Protein AF-A0A934N951-F1 (afdb_monomer_lite)

Foldseek 3Di:
DDQDDDDQDLVVQVVVCVVVVNDDDSVVSVVVSVVVCVVVVVVSVVVVDDCPPPDDDDDDPPPD

pLDDT: mean 83.45, std 9.91, range [47.94, 94.44]

InterPro domains:
  IPR036113 Glu-tRNAGln amidotransferase superfamily, subunit C [SSF141000] (8-57)

Organism: NCBI:txid3127016

Radius of gyration: 16.22 Å; chains: 1; bounding box: 33×27×38 Å

Structure (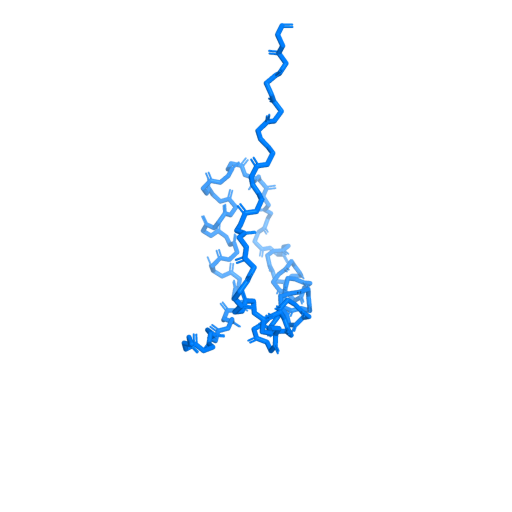mmCIF, N/CA/C/O backbone):
data_AF-A0A934N951-F1
#
_entry.id   AF-A0A934N951-F1
#
loop_
_atom_site.group_PDB
_atom_site.id
_atom_site.type_symbol
_atom_site.label_atom_id
_atom_site.label_alt_id
_atom_site.label_comp_id
_atom_site.label_asym_id
_atom_site.label_entity_id
_atom_site.label_seq_id
_atom_site.pdbx_PDB_ins_code
_atom_site.Cartn_x
_atom_site.Cartn_y
_atom_site.Cartn_z
_atom_site.occupancy
_atom_site.B_iso_or_equiv
_atom_site.auth_seq_id
_atom_site.auth_comp_id
_atom_site.auth_asym_id
_atom_site.auth_atom_id
_atom_site.pdbx_PDB_model_num
ATOM 1 N N . MET A 1 1 ? 19.843 3.062 -6.168 1.00 63.53 1 MET A N 1
ATOM 2 C CA . MET A 1 1 ? 18.886 3.643 -5.197 1.00 63.53 1 MET A CA 1
ATOM 3 C C . MET A 1 1 ? 18.867 2.771 -3.952 1.00 63.53 1 MET A C 1
ATOM 5 O O . MET A 1 1 ? 19.109 1.579 -4.076 1.00 63.53 1 MET A O 1
ATOM 9 N N . ASN A 1 2 ? 18.633 3.340 -2.766 1.00 77.12 2 ASN A N 1
ATOM 10 C CA . ASN A 1 2 ? 18.498 2.542 -1.543 1.00 77.12 2 ASN A CA 1
ATOM 11 C C . ASN A 1 2 ? 17.090 1.931 -1.490 1.00 77.12 2 ASN A C 1
ATOM 13 O O . ASN A 1 2 ? 16.117 2.681 -1.549 1.00 77.12 2 ASN A O 1
ATOM 17 N N . ARG A 1 3 ? 16.988 0.600 -1.362 1.00 82.25 3 ARG A N 1
ATOM 18 C CA . ARG A 1 3 ? 15.705 -0.111 -1.229 1.00 82.25 3 ARG A CA 1
ATOM 19 C C . ARG A 1 3 ? 14.997 0.341 0.062 1.00 82.25 3 ARG A C 1
ATOM 21 O O . ARG A 1 3 ? 15.579 0.202 1.144 1.00 82.25 3 ARG A O 1
ATOM 28 N N . PRO A 1 4 ? 13.786 0.912 -0.009 1.00 76.56 4 PRO A N 1
ATOM 29 C CA . PRO A 1 4 ? 13.034 1.321 1.163 1.00 76.56 4 PRO A CA 1
ATOM 30 C C . PRO A 1 4 ? 12.541 0.092 1.928 1.00 76.56 4 PRO A C 1
ATOM 32 O O . PRO A 1 4 ? 12.070 -0.880 1.349 1.00 76.56 4 PRO A O 1
ATOM 35 N N . ARG A 1 5 ? 12.598 0.153 3.260 1.00 78.69 5 ARG A N 1
ATOM 36 C CA . ARG A 1 5 ? 11.903 -0.823 4.104 1.00 78.69 5 ARG A CA 1
ATOM 37 C C . ARG A 1 5 ? 10.452 -0.390 4.262 1.00 78.69 5 ARG A C 1
ATOM 39 O O . ARG A 1 5 ? 10.175 0.617 4.915 1.00 78.69 5 ARG A O 1
ATOM 46 N N . LEU A 1 6 ? 9.537 -1.155 3.679 1.00 79.88 6 LEU A N 1
ATOM 47 C CA . LEU A 1 6 ? 8.102 -0.900 3.761 1.00 79.88 6 LEU A CA 1
ATOM 48 C C . LEU A 1 6 ? 7.584 -1.351 5.133 1.00 79.88 6 LEU A C 1
ATOM 50 O O . LEU A 1 6 ? 7.295 -2.522 5.362 1.00 79.88 6 LEU A O 1
ATOM 54 N N . ASN A 1 7 ? 7.511 -0.412 6.077 1.00 83.19 7 ASN A N 1
ATOM 55 C CA . ASN A 1 7 ? 6.949 -0.659 7.402 1.00 83.19 7 ASN A CA 1
ATOM 56 C C . ASN A 1 7 ? 5.450 -0.328 7.414 1.00 83.19 7 ASN A C 1
ATOM 58 O O . ASN A 1 7 ? 5.069 0.834 7.571 1.00 83.19 7 ASN A O 1
ATOM 62 N N . VAL A 1 8 ? 4.615 -1.351 7.229 1.00 87.88 8 VAL A N 1
ATOM 63 C CA . VAL A 1 8 ? 3.151 -1.232 7.233 1.00 87.88 8 VAL A CA 1
ATOM 64 C C . VAL A 1 8 ? 2.617 -1.569 8.626 1.00 87.88 8 VAL A C 1
ATOM 66 O O . VAL A 1 8 ? 2.596 -2.743 9.021 1.00 87.88 8 VAL A O 1
ATOM 69 N N . THR A 1 9 ? 2.192 -0.537 9.361 1.00 89.62 9 THR A N 1
ATOM 70 C CA . THR A 1 9 ? 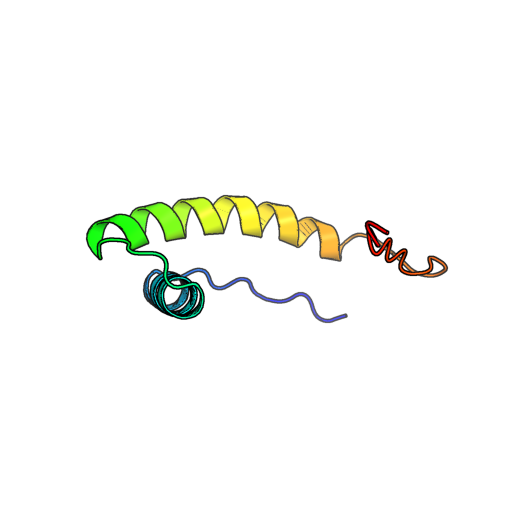1.587 -0.645 10.699 1.00 89.62 9 THR A CA 1
ATOM 71 C C . THR A 1 9 ? 0.182 -0.031 10.711 1.00 89.62 9 THR A C 1
ATOM 73 O O . THR A 1 9 ? -0.076 0.870 9.905 1.00 89.62 9 THR A O 1
ATOM 76 N N . PRO A 1 10 ? -0.723 -0.471 11.605 1.00 89.25 10 PRO A N 1
ATOM 77 C CA . PRO A 1 10 ? -2.070 0.092 11.714 1.00 89.25 10 PRO A CA 1
ATOM 78 C C . PRO A 1 10 ? -2.085 1.614 11.908 1.00 89.25 10 PRO A C 1
ATOM 80 O O . PRO A 1 10 ? -2.881 2.300 11.279 1.00 89.25 10 PRO A O 1
ATOM 83 N N . GLU A 1 11 ? -1.155 2.164 12.693 1.00 89.38 11 GLU A N 1
ATOM 84 C CA . GLU A 1 11 ? -1.073 3.605 12.975 1.00 89.38 11 GLU A CA 1
ATOM 85 C C . GLU A 1 11 ? -0.742 4.410 11.715 1.00 89.38 11 GLU A C 1
ATOM 87 O O . GLU A 1 11 ? -1.276 5.496 11.500 1.00 89.38 11 GLU A O 1
ATOM 92 N N . ARG A 1 12 ? 0.126 3.870 10.847 1.00 89.62 12 ARG A N 1
ATOM 93 C CA . ARG A 1 12 ? 0.436 4.509 9.564 1.00 89.62 12 ARG A CA 1
ATOM 94 C C . ARG A 1 12 ? -0.739 4.436 8.605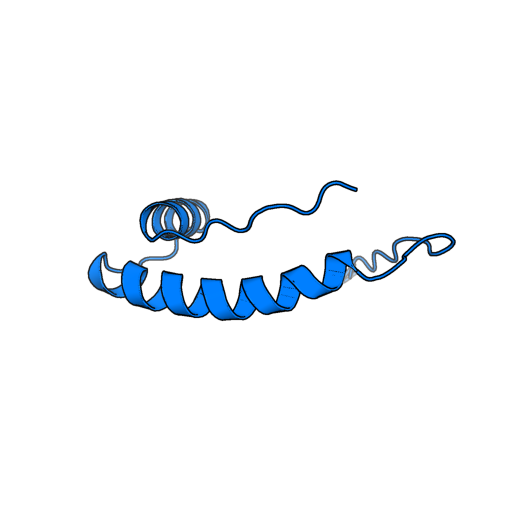 1.00 89.62 12 ARG A C 1
ATOM 96 O O . ARG A 1 12 ? -1.002 5.413 7.915 1.00 89.62 12 ARG A O 1
ATOM 103 N N . VAL A 1 13 ? -1.439 3.304 8.566 1.00 90.62 13 VAL A N 1
ATOM 104 C CA . VAL A 1 13 ? -2.650 3.159 7.747 1.00 90.62 13 VAL A CA 1
ATOM 105 C C . VAL A 1 13 ? -3.720 4.153 8.199 1.00 90.62 13 VAL A C 1
ATOM 107 O O . VAL A 1 13 ? -4.294 4.826 7.350 1.00 90.62 13 VAL A O 1
ATOM 110 N N . ALA A 1 14 ? -3.918 4.320 9.509 1.00 91.00 14 ALA A N 1
ATOM 111 C CA . ALA A 1 14 ? -4.842 5.305 10.064 1.00 91.00 14 ALA A CA 1
ATOM 112 C C . ALA A 1 14 ? -4.469 6.745 9.671 1.00 91.00 14 ALA A C 1
ATOM 114 O O . ALA A 1 14 ? -5.323 7.487 9.194 1.00 91.00 14 ALA A O 1
ATOM 115 N N . ALA A 1 15 ? -3.188 7.118 9.776 1.00 90.19 15 ALA A N 1
ATOM 116 C CA . ALA A 1 15 ? -2.719 8.447 9.373 1.00 90.19 15 ALA A CA 1
ATOM 117 C C . ALA A 1 15 ? -2.936 8.731 7.872 1.00 90.19 15 ALA A C 1
ATOM 119 O O . ALA A 1 15 ? -3.294 9.844 7.490 1.00 90.19 15 ALA A O 1
ATOM 120 N N . TYR A 1 16 ? -2.745 7.730 7.003 1.00 91.38 16 TYR A N 1
ATOM 121 C CA . TYR A 1 16 ? -3.053 7.876 5.577 1.00 91.38 16 TYR A CA 1
ATOM 122 C C . TYR A 1 16 ? -4.559 7.949 5.315 1.00 91.38 16 TYR A C 1
ATOM 124 O O . TYR A 1 16 ? -4.985 8.767 4.505 1.00 91.38 16 TYR A O 1
ATOM 132 N N . ALA A 1 17 ? -5.368 7.135 5.995 1.00 91.50 17 ALA A N 1
ATOM 133 C CA . ALA A 1 17 ? -6.822 7.195 5.873 1.00 91.50 17 ALA A CA 1
ATOM 134 C C . ALA A 1 17 ? -7.357 8.588 6.247 1.00 91.50 17 ALA A C 1
ATOM 136 O O . ALA A 1 17 ? -8.159 9.143 5.500 1.00 91.50 17 ALA A O 1
ATOM 137 N N . GLU A 1 18 ? -6.831 9.200 7.313 1.00 92.56 18 GLU A N 1
ATOM 138 C CA . GLU A 1 18 ? -7.140 10.583 7.701 1.00 92.56 18 GLU A CA 1
ATOM 139 C C . GLU A 1 18 ? -6.762 11.589 6.603 1.00 92.56 18 GLU A C 1
ATOM 141 O O . GLU A 1 18 ? -7.586 12.414 6.212 1.00 92.56 18 GLU A O 1
ATOM 146 N N . MET A 1 19 ? -5.551 11.485 6.041 1.00 94.44 19 MET A N 1
ATOM 147 C CA . MET A 1 19 ? -5.086 12.365 4.959 1.00 94.44 19 MET A CA 1
ATOM 148 C C . MET A 1 19 ? -6.001 12.327 3.723 1.00 94.44 19 MET A C 1
ATOM 150 O O . MET A 1 19 ? -6.160 13.344 3.046 1.00 94.44 19 MET A O 1
ATOM 154 N N . PHE A 1 20 ? -6.594 11.170 3.425 1.00 91.69 20 PHE A N 1
ATOM 155 C CA . PHE A 1 20 ? -7.496 10.980 2.286 1.00 91.69 20 PHE A CA 1
ATOM 156 C C . PHE A 1 20 ? -8.985 11.112 2.642 1.00 91.69 20 PHE A C 1
ATOM 158 O O . PHE A 1 20 ? -9.825 10.965 1.757 1.00 91.69 20 PHE A O 1
ATOM 165 N N . GLY A 1 21 ? -9.326 11.392 3.905 1.00 91.56 21 GLY A N 1
ATOM 166 C CA . GLY A 1 21 ? -10.714 11.488 4.365 1.00 91.56 21 GLY A CA 1
ATOM 167 C C . GLY A 1 21 ? -11.488 10.168 4.272 1.00 91.56 21 GLY A C 1
ATOM 168 O O . GLY A 1 21 ? -12.691 10.179 4.024 1.00 91.56 21 GLY A O 1
ATOM 169 N N . ILE A 1 22 ? -10.803 9.031 4.418 1.00 90.88 22 ILE A N 1
ATOM 170 C CA . ILE A 1 22 ? -11.412 7.699 4.377 1.00 90.88 22 ILE A CA 1
ATOM 171 C C . ILE A 1 22 ? -11.844 7.325 5.795 1.00 90.88 22 ILE A C 1
ATOM 173 O O . ILE A 1 22 ? -11.009 7.131 6.679 1.00 90.88 22 ILE A O 1
ATOM 177 N N . GLU A 1 23 ? -13.152 7.196 6.006 1.00 87.69 23 GLU A N 1
ATOM 178 C CA . GLU A 1 23 ? -13.697 6.705 7.270 1.00 87.69 23 GLU A CA 1
ATOM 179 C C . GLU A 1 23 ? -13.516 5.189 7.369 1.00 87.69 23 GLU A C 1
ATOM 181 O O . GLU A 1 23 ? -14.055 4.422 6.572 1.00 87.69 23 GLU A O 1
ATOM 186 N N . VAL A 1 24 ? -12.733 4.765 8.358 1.00 83.81 24 VAL A N 1
ATOM 187 C CA . VAL A 1 24 ? -12.438 3.363 8.655 1.00 83.81 24 VAL A CA 1
ATOM 188 C C . VAL A 1 24 ? -12.415 3.207 10.170 1.00 83.81 24 VAL A C 1
ATOM 190 O O . VAL A 1 24 ? -11.884 4.062 10.884 1.00 83.81 24 VAL A O 1
ATOM 193 N N . SER A 1 25 ? -12.999 2.126 10.678 1.00 83.94 25 SER A N 1
ATOM 194 C CA . SER A 1 25 ? -12.976 1.840 12.111 1.00 83.94 25 SER A CA 1
ATOM 195 C C . SER A 1 25 ? -11.599 1.348 12.571 1.00 83.94 25 SER A C 1
ATOM 197 O O . SER A 1 25 ? -10.817 0.777 11.808 1.00 83.94 25 SER A O 1
ATOM 199 N N . MET A 1 26 ? -11.296 1.526 13.860 1.00 77.06 26 MET A N 1
ATOM 200 C CA . MET A 1 26 ? -10.007 1.097 14.418 1.00 77.06 26 MET A CA 1
ATOM 201 C C . MET A 1 26 ? -9.757 -0.413 14.280 1.00 77.06 26 MET A C 1
ATOM 203 O O . MET A 1 26 ? -8.617 -0.829 14.069 1.00 77.06 26 MET A O 1
ATOM 207 N N . ASP A 1 27 ? -10.817 -1.222 14.319 1.00 81.06 27 ASP A N 1
ATOM 208 C CA . ASP A 1 27 ? -10.736 -2.679 14.177 1.00 81.06 27 ASP A CA 1
ATOM 209 C C . ASP A 1 27 ? -10.412 -3.106 12.731 1.00 81.06 27 ASP A C 1
ATOM 211 O O . ASP A 1 27 ? -9.764 -4.131 12.498 1.00 81.06 27 ASP A O 1
ATOM 215 N N . GLU A 1 28 ? -10.787 -2.291 11.742 1.00 86.44 28 GLU A N 1
ATOM 216 C CA . GLU A 1 28 ? -10.515 -2.545 10.324 1.00 86.44 28 GLU A CA 1
ATOM 217 C C . GLU A 1 28 ? -9.071 -2.206 9.934 1.00 86.44 28 GLU A C 1
ATOM 219 O O . GLU A 1 28 ? -8.507 -2.853 9.045 1.00 86.44 28 GLU A O 1
ATOM 224 N N . PHE A 1 29 ? -8.415 -1.264 10.625 1.00 86.25 29 PHE A N 1
ATOM 225 C CA . PHE A 1 29 ? -7.028 -0.898 10.313 1.00 86.25 29 PHE A CA 1
ATOM 226 C C . PHE A 1 29 ? -6.050 -2.063 10.471 1.00 86.25 29 PHE A C 1
ATOM 228 O O . PHE A 1 29 ? -5.097 -2.169 9.696 1.00 86.25 29 PHE A O 1
ATOM 235 N N . ALA A 1 30 ? -6.289 -2.978 11.414 1.00 86.19 30 ALA A N 1
ATOM 236 C CA . ALA A 1 30 ? -5.467 -4.177 11.554 1.00 86.19 30 ALA A CA 1
ATOM 237 C C . ALA A 1 30 ? -5.569 -5.074 10.307 1.00 86.19 30 ALA A C 1
ATOM 239 O O . ALA A 1 30 ? -4.546 -5.492 9.756 1.00 86.19 30 ALA A O 1
ATOM 240 N N . ALA A 1 31 ? -6.786 -5.312 9.813 1.00 88.06 31 ALA A N 1
ATOM 241 C CA . ALA A 1 31 ? -7.020 -6.117 8.616 1.00 88.06 31 ALA A CA 1
ATOM 242 C C . ALA A 1 31 ? -6.430 -5.455 7.359 1.00 88.06 31 ALA A C 1
ATOM 244 O O . ALA A 1 31 ? -5.704 -6.104 6.600 1.00 88.06 31 ALA A O 1
ATOM 245 N N . ILE A 1 32 ? -6.656 -4.150 7.188 1.00 90.00 32 ILE A N 1
ATOM 246 C CA . ILE A 1 32 ? -6.134 -3.368 6.059 1.00 90.00 32 ILE A CA 1
ATOM 247 C C . ILE A 1 32 ? -4.603 -3.331 6.084 1.00 90.00 32 ILE A C 1
ATOM 249 O O . ILE A 1 32 ? -3.966 -3.505 5.047 1.00 90.00 32 ILE A O 1
ATOM 25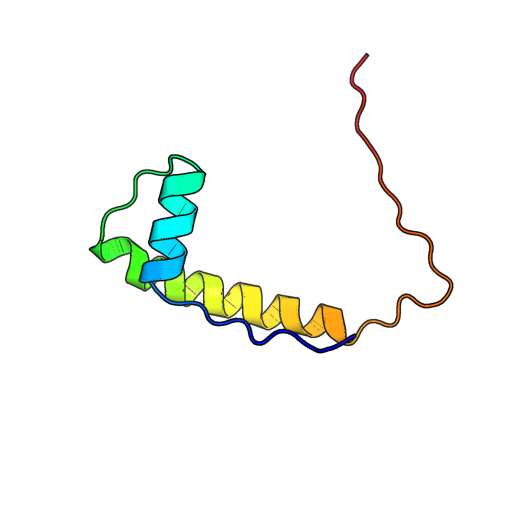3 N N . SER A 1 33 ? -3.983 -3.181 7.259 1.00 88.81 33 SER A N 1
ATOM 254 C CA . SER A 1 33 ? -2.519 -3.182 7.378 1.00 88.81 33 SER A CA 1
ATOM 255 C C . SER A 1 33 ? -1.891 -4.504 6.922 1.00 88.81 33 SER A C 1
ATOM 257 O O . SER A 1 33 ? -0.850 -4.494 6.262 1.00 88.81 33 SER A O 1
ATOM 259 N N . ASN A 1 34 ? -2.540 -5.639 7.196 1.00 88.00 34 ASN A N 1
ATOM 260 C CA . ASN A 1 34 ? -2.079 -6.945 6.728 1.00 88.00 34 ASN A CA 1
ATOM 261 C C . ASN A 1 34 ? -2.233 -7.093 5.209 1.00 88.00 34 ASN A C 1
ATOM 263 O O . ASN A 1 34 ? -1.315 -7.584 4.554 1.00 88.00 34 ASN A O 1
ATOM 267 N N . GLN A 1 35 ? -3.350 -6.630 4.639 1.00 89.94 35 GLN A N 1
ATOM 268 C CA . GLN A 1 35 ? -3.557 -6.642 3.187 1.00 89.94 35 GLN A CA 1
ATOM 269 C C . GLN A 1 35 ? -2.533 -5.761 2.461 1.00 89.94 35 GLN A C 1
ATOM 271 O O . GLN A 1 35 ? -1.880 -6.213 1.520 1.00 89.94 35 GLN A O 1
ATOM 276 N N . LEU A 1 36 ? -2.331 -4.531 2.943 1.00 90.00 36 LEU A N 1
ATOM 277 C CA . LEU A 1 36 ? -1.353 -3.598 2.384 1.00 90.00 36 LEU A CA 1
ATOM 278 C C . LEU A 1 36 ? 0.071 -4.137 2.481 1.00 90.00 36 LEU A C 1
ATOM 280 O O . LEU A 1 36 ? 0.847 -3.939 1.554 1.00 90.00 36 LEU A O 1
ATOM 284 N N . ARG A 1 37 ? 0.422 -4.852 3.557 1.00 87.38 37 ARG A N 1
ATOM 285 C CA . ARG A 1 37 ? 1.737 -5.496 3.682 1.00 87.38 37 ARG A CA 1
ATOM 286 C C . ARG A 1 37 ? 1.985 -6.525 2.581 1.00 87.38 37 ARG A C 1
ATOM 288 O O . ARG A 1 37 ? 3.101 -6.576 2.077 1.00 87.38 37 ARG A O 1
ATOM 295 N N . GLY A 1 38 ? 0.972 -7.309 2.210 1.00 85.06 38 GLY A N 1
ATOM 296 C CA . GLY A 1 38 ? 1.068 -8.251 1.092 1.00 85.06 38 GLY A CA 1
ATOM 297 C C . GLY A 1 38 ? 1.339 -7.529 -0.228 1.00 85.06 38 GLY A C 1
ATOM 298 O O . GLY A 1 38 ? 2.369 -7.755 -0.852 1.00 85.06 38 GLY A O 1
ATOM 299 N N . VAL A 1 39 ? 0.471 -6.580 -0.589 1.00 86.00 39 VAL A N 1
ATOM 300 C CA . VAL A 1 39 ? 0.569 -5.832 -1.859 1.00 86.00 39 VAL A CA 1
ATOM 301 C C . VAL A 1 39 ? 1.869 -5.027 -1.961 1.00 86.00 39 VAL A C 1
ATOM 303 O O . VAL A 1 39 ? 2.530 -5.019 -2.996 1.00 86.00 39 VAL A O 1
ATOM 306 N N . LEU A 1 40 ? 2.262 -4.347 -0.882 1.00 85.00 40 LEU A N 1
ATOM 307 C CA . LEU A 1 40 ? 3.494 -3.560 -0.849 1.00 85.00 40 LEU A CA 1
ATOM 308 C C . LEU A 1 40 ? 4.744 -4.449 -0.866 1.00 85.00 40 LEU A C 1
ATOM 310 O O . LEU A 1 40 ? 5.767 -4.030 -1.399 1.00 85.00 40 LEU A O 1
ATOM 314 N N . GLY A 1 41 ? 4.659 -5.677 -0.346 1.00 81.31 41 GLY A N 1
ATOM 315 C CA . GLY A 1 41 ? 5.716 -6.679 -0.486 1.00 81.31 41 GLY A CA 1
ATOM 316 C C . GLY A 1 41 ? 5.980 -7.060 -1.944 1.00 81.31 41 GLY A C 1
ATOM 317 O O . GLY A 1 41 ? 7.136 -7.203 -2.330 1.00 81.31 41 GLY A O 1
ATOM 318 N N . ASP A 1 42 ? 4.940 -7.142 -2.774 1.00 82.50 42 ASP A N 1
ATOM 319 C CA . ASP A 1 42 ? 5.100 -7.422 -4.206 1.00 82.50 42 ASP A CA 1
ATOM 320 C C . ASP A 1 42 ? 5.684 -6.214 -4.962 1.00 82.50 42 ASP A C 1
ATOM 322 O O . ASP A 1 42 ? 6.541 -6.375 -5.831 1.00 82.50 42 ASP A O 1
ATOM 326 N N . ILE A 1 43 ? 5.300 -4.987 -4.582 1.00 84.75 43 ILE A N 1
ATOM 327 C CA . ILE A 1 43 ? 5.857 -3.736 -5.139 1.00 84.75 43 ILE A CA 1
ATOM 328 C C . ILE A 1 43 ? 7.362 -3.604 -4.862 1.00 84.75 43 ILE A C 1
ATOM 330 O O . ILE A 1 43 ? 8.080 -2.981 -5.642 1.00 84.75 43 ILE A O 1
ATOM 334 N N . ASP A 1 44 ? 7.869 -4.210 -3.789 1.00 83.94 44 ASP A N 1
ATOM 335 C CA . ASP A 1 44 ? 9.296 -4.213 -3.461 1.00 83.94 44 ASP A CA 1
ATOM 336 C C . ASP A 1 44 ? 10.159 -4.851 -4.570 1.00 83.94 44 ASP A C 1
ATOM 338 O O . ASP A 1 44 ? 11.312 -4.464 -4.750 1.00 83.94 44 ASP A O 1
ATOM 342 N N . GLN A 1 45 ? 9.590 -5.754 -5.380 1.00 83.75 45 GLN A N 1
ATOM 343 C CA . GLN A 1 45 ? 10.258 -6.338 -6.552 1.00 83.75 45 GLN A CA 1
ATOM 344 C C . GLN A 1 45 ? 10.530 -5.307 -7.660 1.00 83.75 45 GLN A C 1
ATOM 346 O O . GLN A 1 45 ? 11.443 -5.493 -8.462 1.00 83.75 45 GLN A O 1
ATOM 351 N N . LEU A 1 46 ? 9.788 -4.192 -7.703 1.00 86.31 46 LEU A N 1
ATOM 352 C CA . LEU A 1 46 ? 10.018 -3.130 -8.690 1.00 86.31 46 LEU A CA 1
ATOM 353 C C . LEU A 1 46 ? 11.372 -2.436 -8.492 1.00 86.31 46 LEU A C 1
ATOM 355 O O . LEU A 1 46 ? 11.905 -1.872 -9.443 1.00 86.31 46 LEU A O 1
ATOM 359 N N . TRP A 1 47 ? 11.954 -2.495 -7.288 1.00 87.56 47 TRP A N 1
ATOM 360 C CA . TRP A 1 47 ? 13.298 -1.964 -7.033 1.00 87.56 47 TRP A CA 1
ATOM 361 C C . TRP A 1 47 ? 14.410 -2.740 -7.729 1.00 87.56 47 TRP A C 1
ATOM 363 O O . TRP A 1 47 ? 15.503 -2.198 -7.897 1.00 87.56 47 TRP A O 1
ATOM 373 N N . ASP A 1 48 ? 14.131 -3.980 -8.128 1.00 87.31 48 ASP A N 1
ATOM 374 C CA . ASP A 1 48 ? 15.078 -4.840 -8.831 1.00 87.31 48 ASP A CA 1
ATOM 375 C C . ASP A 1 48 ? 15.038 -4.607 -10.359 1.00 87.31 48 ASP A C 1
ATOM 377 O O . ASP A 1 48 ? 15.858 -5.158 -11.094 1.00 87.31 48 ASP A O 1
ATOM 381 N N . ILE A 1 49 ? 14.118 -3.765 -10.850 1.00 88.75 49 ILE A N 1
ATOM 382 C CA . ILE A 1 49 ? 14.022 -3.390 -12.264 1.00 88.75 49 ILE A CA 1
ATOM 383 C C . ILE A 1 49 ? 15.060 -2.308 -12.576 1.00 88.75 49 ILE A C 1
ATOM 385 O O . ILE A 1 49 ? 15.012 -1.201 -12.034 1.00 88.75 49 ILE A O 1
ATOM 389 N N . ASP A 1 50 ? 15.975 -2.608 -13.501 1.00 88.25 50 ASP A N 1
ATOM 390 C CA . ASP A 1 50 ? 16.855 -1.592 -14.067 1.00 88.25 50 ASP A CA 1
ATOM 391 C C . ASP A 1 50 ? 16.079 -0.719 -15.059 1.00 88.25 50 ASP A C 1
ATOM 393 O O . ASP A 1 50 ? 15.553 -1.192 -16.064 1.00 88.25 50 ASP A O 1
ATOM 397 N N . VAL A 1 51 ? 16.018 0.572 -14.756 1.00 88.25 51 VAL A N 1
ATOM 398 C CA . VAL A 1 51 ? 15.397 1.595 -15.604 1.00 88.25 51 VAL A CA 1
ATOM 399 C C . VAL A 1 51 ? 16.446 2.482 -16.279 1.00 88.25 51 VAL A C 1
ATOM 401 O O . VAL A 1 51 ? 16.110 3.519 -16.851 1.00 88.25 51 VAL A O 1
ATOM 404 N N . SER A 1 52 ? 17.730 2.114 -16.208 1.00 90.81 52 SER A N 1
ATOM 405 C CA . SER A 1 52 ? 18.799 2.854 -16.870 1.00 90.81 52 SER A CA 1
ATOM 406 C C . SER A 1 52 ? 18.561 2.918 -18.384 1.00 90.81 52 SER A C 1
ATOM 408 O O . SER A 1 52 ? 18.191 1.941 -19.029 1.00 90.81 52 SER A O 1
ATOM 410 N N . GLY A 1 53 ? 18.702 4.114 -18.962 1.00 90.12 53 GLY A N 1
ATOM 411 C CA . GLY A 1 53 ? 18.439 4.339 -20.388 1.00 90.12 53 GLY A CA 1
ATOM 412 C C . GLY A 1 53 ? 16.957 4.409 -20.783 1.00 90.12 53 GLY A C 1
ATOM 413 O O . GLY A 1 53 ? 16.671 4.584 -21.966 1.00 90.12 53 GLY A O 1
ATOM 414 N N . HIS A 1 54 ? 16.025 4.329 -19.829 1.00 86.94 54 HIS A N 1
ATOM 415 C CA . HIS A 1 54 ? 14.601 4.558 -20.065 1.00 86.94 54 HIS A CA 1
ATOM 416 C C . HIS A 1 54 ? 14.174 5.942 -19.558 1.00 86.94 54 HIS A C 1
ATOM 418 O O . HIS A 1 54 ? 14.517 6.349 -18.448 1.00 86.94 54 HIS A O 1
ATOM 424 N N . GLU A 1 55 ? 13.396 6.669 -20.362 1.00 86.25 55 GLU A N 1
ATOM 425 C CA . GLU A 1 55 ? 12.762 7.917 -19.929 1.00 86.25 55 GLU A CA 1
ATOM 426 C C . GLU A 1 55 ? 11.433 7.632 -19.222 1.00 86.25 55 GLU A C 1
ATOM 428 O O . GLU A 1 55 ? 10.654 6.770 -19.639 1.00 86.25 55 GLU A O 1
ATOM 433 N N . MET A 1 56 ? 11.149 8.380 -18.152 1.00 84.31 56 MET A N 1
ATOM 434 C CA . MET A 1 56 ? 9.839 8.349 -17.506 1.00 84.31 56 MET A CA 1
ATOM 435 C C . MET A 1 56 ? 8.771 8.839 -18.483 1.00 84.31 56 MET A C 1
ATOM 437 O O . MET A 1 56 ? 8.741 10.012 -18.851 1.00 84.31 56 MET A O 1
ATOM 441 N N . SER A 1 57 ? 7.847 7.956 -18.852 1.00 82.25 57 SER A N 1
ATOM 442 C CA . SER A 1 57 ? 6.656 8.363 -19.588 1.00 82.25 57 SER A CA 1
ATOM 443 C C . SER A 1 57 ? 5.606 8.876 -18.605 1.00 82.25 57 SER A C 1
ATOM 445 O O . SER A 1 57 ? 5.116 8.125 -17.763 1.00 82.25 57 SER A O 1
ATOM 447 N N . VAL A 1 58 ? 5.259 10.160 -18.706 1.00 78.38 58 VAL A N 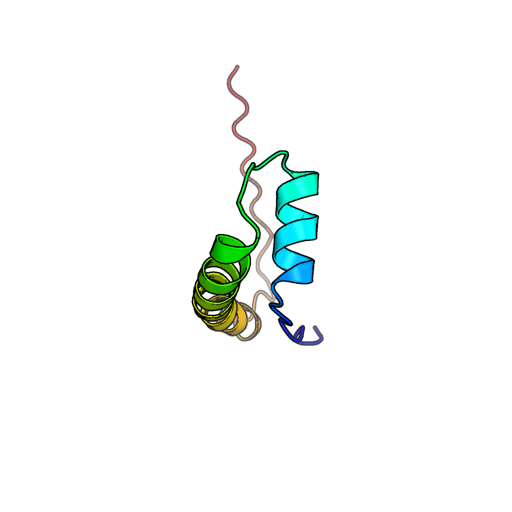1
ATOM 448 C CA . VAL A 1 58 ? 4.115 10.743 -17.997 1.00 78.38 58 VAL A CA 1
ATOM 449 C C . VAL A 1 58 ? 3.072 11.112 -19.041 1.00 78.38 58 VAL A C 1
ATOM 451 O O . VAL A 1 58 ? 3.186 12.132 -19.718 1.00 78.38 58 VAL A O 1
ATOM 454 N N . ILE A 1 59 ? 2.051 10.272 -19.191 1.00 71.69 59 ILE A N 1
ATOM 455 C CA . ILE A 1 59 ? 0.867 10.628 -19.970 1.00 71.69 59 ILE A CA 1
ATOM 456 C C . ILE A 1 59 ? -0.054 11.391 -19.020 1.00 71.69 59 ILE A C 1
ATOM 458 O O . ILE A 1 59 ? -0.693 10.787 -18.164 1.00 71.69 59 ILE A O 1
ATOM 462 N N . PHE A 1 60 ? -0.106 12.718 -19.145 1.00 52.25 60 PHE A N 1
ATOM 463 C CA . PHE A 1 60 ? -1.190 13.496 -18.549 1.00 52.25 60 PHE A CA 1
ATOM 464 C C . PHE A 1 60 ? -2.420 13.355 -19.454 1.00 52.25 60 PHE A C 1
ATOM 466 O O . PHE A 1 60 ? -2.371 13.842 -20.588 1.00 52.25 60 PHE A O 1
ATOM 473 N N . PRO A 1 61 ? -3.515 12.708 -19.013 1.00 57.03 61 PRO A N 1
ATOM 474 C CA . PRO A 1 61 ? -4.779 12.809 -19.722 1.00 57.03 61 PRO A CA 1
ATOM 475 C C . PRO A 1 61 ? -5.277 14.249 -19.570 1.00 57.03 61 PRO A C 1
ATOM 477 O O . PRO A 1 61 ? -5.808 14.637 -18.533 1.00 57.03 61 PRO A O 1
ATOM 480 N N . VAL A 1 62 ? -5.031 15.074 -20.587 1.00 57.16 62 VAL A N 1
ATOM 481 C CA . VAL A 1 62 ? -5.685 16.374 -20.720 1.00 57.16 62 VAL A CA 1
ATOM 482 C C . VAL A 1 62 ? -6.977 16.111 -21.483 1.00 57.16 62 VAL A C 1
ATOM 484 O O . VAL A 1 62 ? -6.969 16.086 -22.714 1.00 57.16 62 VAL A O 1
ATOM 487 N N . ASP A 1 63 ? -8.070 15.860 -20.763 1.00 59.25 63 ASP A N 1
ATOM 488 C CA . ASP A 1 63 ? -9.398 16.028 -21.355 1.00 59.25 63 ASP A CA 1
ATOM 489 C C . ASP A 1 63 ? -9.524 17.509 -21.748 1.00 59.25 63 ASP A C 1
ATOM 491 O O . ASP A 1 63 ? -9.355 18.402 -20.913 1.00 59.25 63 ASP A O 1
ATOM 495 N N . ARG A 1 64 ? -9.703 17.762 -23.048 1.00 47.94 64 ARG A N 1
ATOM 496 C CA . ARG A 1 64 ? -10.003 19.088 -23.603 1.00 47.94 64 ARG A CA 1
ATOM 497 C C . ARG A 1 64 ? -11.498 19.347 -23.586 1.00 47.94 64 ARG A C 1
ATOM 499 O O .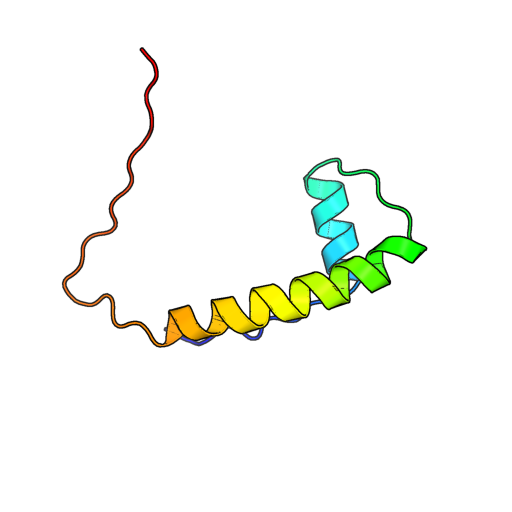 ARG A 1 64 ? -12.243 18.408 -23.938 1.00 47.94 64 ARG A O 1
#

Sequence (64 aa):
MNRPRLNVTPERVAAYAEMFGIEVSMDEFAAISNQLRGVLGDIDQLWDIDVSGHEMSVIFPVDR

Secondary structure (DSSP, 8-state):
-PPP-----HHHHHHHHHHTT----HHHHHHHHHHHHHHHHHHGGGGGS--TT-----------